Protein AF-A0A3M1EBF4-F1 (afdb_monomer)

pLDDT: mean 74.9, std 10.76, range [46.5, 85.69]

Radius of gyration: 13.19 Å; Cα contacts (8 Å, |Δi|>4): 29; chains: 1; bounding box: 40×20×25 Å

Foldseek 3Di:
DDCVLLVVLLVCLLVPVVSVCCCVVPVPVVCVVRVDDPVSVVVSVVDDPVNSPVVSVVVVVVVVVVVPD

Secondary structure (DSSP, 8-state):
--THHHHHHHHHHHH-HHHHHHHHH-HHHHHHHTT--HHHHHHHHHS-HHHHHHHHHHHHHHHHHHT--

Mean predicted aligned error: 7.87 Å

Solvent-accessible surface area (backbone atoms only — not comparable to full-atom values): 4034 Å² total; per-residue (Å²): 136,72,72,59,60,54,53,50,52,50,54,41,35,42,75,31,66,70,51,30,52,44,43,72,74,40,42,68,64,52,42,67,77,62,78,58,52,72,69,50,50,50,52,58,68,69,54,47,74,65,57,42,50,53,52,30,58,58,47,51,61,50,56,62,57,70,72,70,124

Nearest PDB structures (foldseek):
  8j56-assembly1_D  TM=4.549E-01  e=9.316E+00  Cupriavidus necator
  1g8e-assembly1_A  TM=4.263E-01  e=7.732E+00  Escherichia coli

Sequence (69 aa):
MSEEHVALIIGRAVTDSKFREKLFANPEAVFGEYDLTEEEKDALRKIKQEDLEEFWRKLDKRITKSKMW

Structure (mmCIF, N/CA/C/O backbone):
data_AF-A0A3M1EBF4-F1
#
_entry.id   AF-A0A3M1EBF4-F1
#
loop_
_atom_site.group_PDB
_atom_site.id
_atom_site.type_symbol
_atom_site.label_atom_id
_atom_site.label_alt_id
_atom_site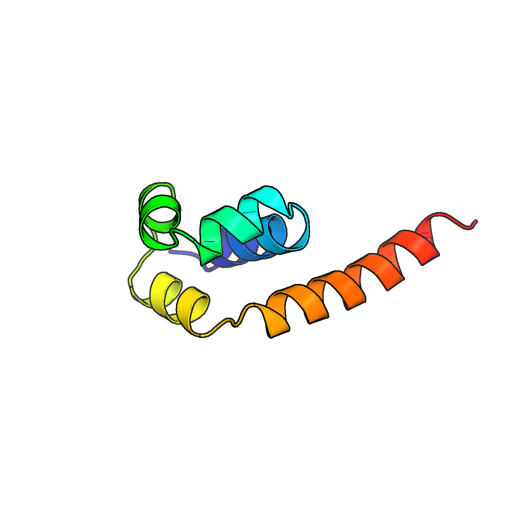.label_comp_id
_atom_site.label_asym_id
_atom_site.label_entity_id
_atom_site.label_seq_id
_atom_site.pdbx_PDB_ins_code
_atom_site.Cartn_x
_atom_site.Cartn_y
_atom_site.Cartn_z
_atom_site.occupancy
_atom_site.B_iso_or_equiv
_atom_site.auth_seq_id
_atom_site.auth_comp_id
_atom_site.auth_asym_id
_atom_site.auth_atom_id
_atom_site.pdbx_PDB_model_num
ATOM 1 N N . MET A 1 1 ? -10.827 -1.999 11.280 1.00 49.69 1 MET A N 1
ATOM 2 C CA . MET A 1 1 ? -10.128 -2.959 10.402 1.00 49.69 1 MET A CA 1
ATOM 3 C C . MET A 1 1 ? -8.726 -2.420 10.237 1.00 49.69 1 MET A C 1
ATOM 5 O O . MET A 1 1 ? -8.589 -1.222 10.039 1.00 49.69 1 MET A O 1
ATOM 9 N N . SER A 1 2 ? -7.737 -3.247 10.558 1.00 55.03 2 SER A N 1
ATOM 10 C CA . SER A 1 2 ? -6.426 -2.815 11.041 1.00 55.03 2 SER A CA 1
ATOM 11 C C . SER A 1 2 ? -5.510 -2.271 9.947 1.00 55.03 2 SER A C 1
ATOM 13 O O . SER A 1 2 ? -5.443 -2.834 8.861 1.00 55.03 2 SER A O 1
ATOM 15 N N . GLU A 1 3 ? -4.676 -1.297 10.314 1.00 65.25 3 GLU A N 1
ATOM 16 C CA . GLU A 1 3 ? -3.542 -0.724 9.558 1.00 65.25 3 GLU A CA 1
ATOM 17 C C . GLU A 1 3 ? -2.486 -1.765 9.096 1.00 65.25 3 GLU A C 1
ATOM 19 O O . GLU A 1 3 ? -1.463 -1.435 8.493 1.00 65.25 3 GLU A O 1
ATOM 24 N N . GLU A 1 4 ? -2.725 -3.043 9.388 1.00 75.12 4 GLU A N 1
ATOM 25 C CA . GLU A 1 4 ? -1.879 -4.193 9.094 1.00 75.12 4 GLU A CA 1
ATOM 26 C C . GLU A 1 4 ? -1.744 -4.437 7.586 1.00 75.12 4 GLU A C 1
ATOM 28 O O . GLU A 1 4 ? -0.639 -4.726 7.127 1.00 75.12 4 GLU A O 1
ATOM 33 N N . HIS A 1 5 ? -2.811 -4.271 6.791 1.00 79.88 5 HIS A N 1
ATOM 34 C CA . HIS A 1 5 ? -2.723 -4.437 5.333 1.00 79.88 5 HIS A CA 1
ATOM 35 C C . HIS A 1 5 ? -1.873 -3.342 4.691 1.00 79.88 5 HIS A C 1
ATOM 37 O O . HIS A 1 5 ? -0.999 -3.641 3.877 1.00 79.88 5 HIS A O 1
ATOM 43 N N . VAL A 1 6 ? -2.058 -2.087 5.110 1.00 80.31 6 VAL A N 1
ATOM 44 C CA . VAL A 1 6 ? -1.228 -0.955 4.673 1.00 80.31 6 VAL A CA 1
ATOM 45 C C . VAL A 1 6 ? 0.238 -1.202 5.011 1.00 80.31 6 VAL A C 1
ATOM 47 O O . VAL A 1 6 ? 1.092 -1.123 4.127 1.00 80.31 6 VAL A O 1
ATOM 50 N N . ALA A 1 7 ? 0.542 -1.577 6.256 1.00 80.69 7 ALA A N 1
ATOM 51 C CA . ALA A 1 7 ? 1.907 -1.883 6.677 1.00 80.69 7 ALA A CA 1
ATOM 52 C C . ALA A 1 7 ? 2.526 -3.045 5.876 1.00 80.69 7 ALA A C 1
ATOM 54 O O . ALA A 1 7 ? 3.707 -2.994 5.524 1.00 80.69 7 ALA A O 1
ATOM 55 N N . LEU A 1 8 ? 1.734 -4.069 5.541 1.00 83.31 8 LEU A N 1
ATOM 56 C CA . LEU A 1 8 ? 2.173 -5.226 4.760 1.00 83.31 8 LEU A CA 1
ATOM 57 C C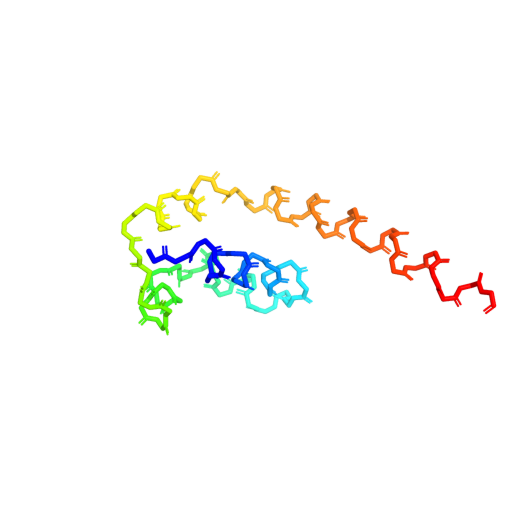 . LEU A 1 8 ? 2.452 -4.854 3.297 1.00 83.31 8 LEU A C 1
ATOM 59 O O . LEU A 1 8 ? 3.489 -5.242 2.757 1.00 83.31 8 LEU A O 1
ATOM 63 N N . ILE A 1 9 ? 1.583 -4.051 2.676 1.00 83.38 9 ILE A N 1
ATOM 64 C CA . ILE A 1 9 ? 1.757 -3.536 1.310 1.00 83.38 9 ILE A CA 1
ATOM 65 C C . ILE A 1 9 ? 2.985 -2.631 1.232 1.00 83.38 9 ILE A C 1
ATOM 67 O O . ILE A 1 9 ? 3.803 -2.803 0.332 1.00 83.38 9 ILE A O 1
ATOM 71 N N . ILE A 1 10 ? 3.159 -1.713 2.188 1.00 81.44 10 ILE A N 1
ATOM 72 C CA . ILE A 1 10 ? 4.333 -0.833 2.276 1.00 81.44 10 ILE A CA 1
ATOM 73 C C . ILE A 1 10 ? 5.596 -1.673 2.457 1.00 81.44 10 ILE A C 1
ATOM 75 O O . ILE A 1 10 ? 6.536 -1.538 1.680 1.00 81.44 10 ILE A O 1
ATOM 79 N N . GLY A 1 11 ? 5.623 -2.585 3.433 1.00 81.50 11 GLY A N 1
ATOM 80 C CA . GLY A 1 11 ? 6.779 -3.448 3.684 1.00 81.50 11 GLY A CA 1
ATOM 81 C C . GLY A 1 11 ? 7.157 -4.289 2.463 1.00 81.50 11 GLY A C 1
ATOM 82 O O . GLY A 1 11 ? 8.341 -4.437 2.145 1.00 81.50 11 GLY A O 1
ATOM 83 N N . ARG A 1 12 ? 6.157 -4.782 1.725 1.00 84.75 12 ARG A N 1
ATOM 84 C CA . ARG A 1 12 ? 6.367 -5.528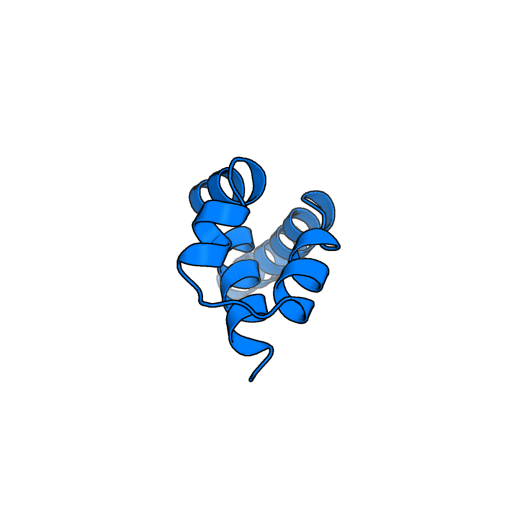 0.484 1.00 84.75 12 ARG A CA 1
ATOM 85 C C . ARG A 1 12 ? 6.814 -4.634 -0.667 1.00 84.75 12 ARG A C 1
ATOM 87 O O . ARG A 1 12 ? 7.748 -5.003 -1.357 1.00 84.75 12 ARG A O 1
ATOM 94 N N . ALA A 1 13 ? 6.252 -3.442 -0.833 1.00 84.06 13 ALA A N 1
ATOM 95 C CA . ALA A 1 13 ? 6.704 -2.466 -1.830 1.00 84.06 13 ALA A CA 1
ATOM 96 C C . ALA A 1 13 ? 8.125 -1.956 -1.563 1.00 84.06 13 ALA A C 1
ATOM 98 O O . ALA A 1 13 ? 8.845 -1.592 -2.485 1.00 84.06 13 ALA A O 1
ATOM 99 N N . VAL A 1 14 ? 8.550 -1.940 -0.305 1.00 79.19 14 VAL A N 1
ATOM 100 C CA . VAL A 1 14 ? 9.905 -1.550 0.087 1.00 79.19 14 VAL A CA 1
ATOM 101 C C . VAL A 1 14 ? 10.910 -2.672 -0.185 1.00 79.19 14 VAL A C 1
ATOM 103 O O . VAL A 1 14 ? 12.038 -2.398 -0.570 1.00 79.19 14 VAL A O 1
ATOM 106 N N . THR A 1 15 ? 10.528 -3.935 0.007 1.00 80.81 15 THR A N 1
ATOM 107 C CA . THR A 1 15 ? 11.437 -5.091 -0.147 1.00 80.81 15 THR A CA 1
ATOM 108 C C . THR A 1 15 ? 11.401 -5.735 -1.532 1.00 80.81 15 THR A C 1
ATOM 110 O O . THR A 1 15 ? 12.378 -6.360 -1.941 1.00 80.81 15 THR A O 1
ATOM 113 N N . ASP A 1 16 ? 10.302 -5.573 -2.263 1.00 82.56 16 ASP A N 1
ATOM 114 C CA . ASP A 1 16 ? 10.050 -6.174 -3.567 1.00 82.56 16 ASP A CA 1
ATOM 115 C C . ASP A 1 16 ? 9.901 -5.071 -4.621 1.00 82.56 16 ASP A C 1
ATOM 117 O O . ASP A 1 16 ? 8.848 -4.447 -4.782 1.00 82.56 16 ASP A O 1
ATOM 121 N N . SER A 1 17 ? 10.985 -4.826 -5.361 1.00 79.25 17 SER A N 1
ATOM 122 C CA . SER A 1 17 ? 11.026 -3.785 -6.393 1.00 79.25 17 SER A CA 1
ATOM 123 C C . SER A 1 17 ? 9.975 -3.995 -7.487 1.00 79.25 17 SER A C 1
ATOM 125 O O . SER A 1 17 ? 9.428 -3.020 -7.992 1.00 79.25 17 SER A O 1
ATOM 127 N N . LYS A 1 18 ? 9.623 -5.248 -7.814 1.00 83.06 18 LYS A N 1
ATOM 128 C CA . LYS A 1 18 ? 8.594 -5.546 -8.826 1.00 83.06 18 LYS A CA 1
ATOM 129 C C . LYS A 1 18 ? 7.200 -5.214 -8.309 1.00 83.06 18 LYS A C 1
ATOM 131 O O . LYS A 1 18 ? 6.357 -4.722 -9.059 1.00 83.06 18 LYS A O 1
ATOM 136 N N . PHE A 1 19 ? 6.947 -5.494 -7.031 1.00 84.81 19 PHE A N 1
ATOM 137 C CA . PHE A 1 19 ? 5.706 -5.104 -6.373 1.00 84.81 19 PHE A CA 1
ATOM 138 C C . PHE A 1 19 ? 5.590 -3.584 -6.286 1.00 84.81 19 PHE A C 1
ATOM 140 O O . PHE A 1 19 ? 4.526 -3.049 -6.575 1.00 84.81 19 PHE A O 1
ATOM 147 N N . ARG A 1 20 ? 6.687 -2.884 -5.977 1.00 83.19 20 ARG A N 1
ATOM 148 C CA . ARG A 1 20 ? 6.746 -1.418 -6.003 1.00 83.19 20 ARG A CA 1
ATOM 149 C C . ARG A 1 20 ? 6.342 -0.863 -7.361 1.00 83.19 20 ARG A C 1
ATOM 151 O O . ARG A 1 20 ? 5.445 -0.033 -7.432 1.00 83.19 20 ARG A O 1
ATOM 158 N N . GLU A 1 21 ? 6.960 -1.347 -8.435 1.00 82.75 21 GLU A N 1
ATOM 159 C CA . GLU A 1 21 ? 6.628 -0.918 -9.796 1.00 82.75 21 GLU A CA 1
ATOM 160 C C . GLU A 1 21 ? 5.155 -1.174 -10.125 1.00 82.75 21 GLU A C 1
ATOM 162 O O . GLU A 1 21 ? 4.499 -0.292 -10.667 1.00 82.75 21 GLU A O 1
ATOM 167 N N . LYS A 1 22 ? 4.597 -2.326 -9.731 1.00 83.88 22 LYS A N 1
ATOM 168 C CA . LYS A 1 22 ? 3.161 -2.610 -9.885 1.00 83.88 22 LYS A CA 1
ATOM 169 C C . LYS A 1 22 ? 2.268 -1.699 -9.046 1.00 83.88 22 LYS A C 1
ATOM 171 O O . LYS A 1 22 ? 1.237 -1.270 -9.547 1.00 83.88 22 LYS A O 1
ATOM 176 N N . LEU A 1 23 ? 2.651 -1.397 -7.809 1.00 83.62 23 LEU A N 1
ATOM 177 C CA . LEU A 1 23 ? 1.911 -0.504 -6.919 1.00 83.62 23 LEU A CA 1
ATOM 178 C C . LEU A 1 23 ? 1.864 0.919 -7.492 1.00 83.62 23 LEU A C 1
ATOM 180 O O . LEU A 1 23 ? 0.823 1.556 -7.438 1.00 83.62 23 LEU A O 1
ATOM 184 N N . PHE A 1 24 ? 2.963 1.406 -8.077 1.00 80.12 24 PHE A N 1
ATOM 185 C CA . PHE A 1 24 ? 3.003 2.733 -8.703 1.00 80.12 24 PHE A CA 1
ATOM 186 C C . PHE A 1 24 ? 2.384 2.766 -10.098 1.00 80.12 24 PHE A C 1
ATOM 188 O O . PHE A 1 24 ? 1.752 3.756 -10.457 1.00 80.12 24 PHE A O 1
ATOM 195 N N . ALA A 1 25 ? 2.546 1.702 -10.884 1.00 85.69 25 ALA A N 1
ATOM 196 C CA . ALA A 1 25 ? 1.964 1.614 -12.218 1.00 85.69 25 ALA A CA 1
ATOM 197 C C . ALA A 1 25 ? 0.454 1.355 -12.175 1.00 85.69 25 ALA A C 1
ATOM 199 O O . ALA A 1 25 ? -0.264 1.820 -13.056 1.00 85.69 25 ALA A O 1
ATOM 200 N N . ASN A 1 26 ? -0.026 0.590 -11.190 1.00 83.56 26 ASN A N 1
ATOM 201 C CA . ASN A 1 26 ? -1.424 0.185 -11.097 1.00 83.56 26 ASN A CA 1
ATOM 202 C C . ASN A 1 26 ? -1.894 -0.013 -9.636 1.00 83.56 26 ASN A C 1
ATOM 204 O O . ASN A 1 26 ? -2.207 -1.134 -9.218 1.00 83.56 26 ASN A O 1
ATOM 208 N N . PRO A 1 27 ? -1.960 1.072 -8.843 1.00 78.25 27 PRO A N 1
ATOM 209 C CA . PRO A 1 27 ? -2.318 1.009 -7.425 1.00 78.25 27 PRO A CA 1
ATOM 210 C C . PRO A 1 27 ? -3.721 0.443 -7.194 1.00 78.25 27 PRO A C 1
ATOM 212 O O . PRO A 1 27 ? -3.907 -0.351 -6.280 1.00 78.25 27 PRO A O 1
ATOM 215 N N . GLU A 1 28 ? -4.698 0.774 -8.043 1.00 80.31 28 GLU A N 1
ATOM 216 C CA . GLU A 1 28 ? -6.080 0.286 -7.905 1.00 80.31 28 GLU A CA 1
ATOM 217 C C . GLU A 1 28 ? -6.193 -1.235 -8.040 1.00 80.31 28 GLU A C 1
ATOM 219 O O . GLU A 1 28 ? -6.96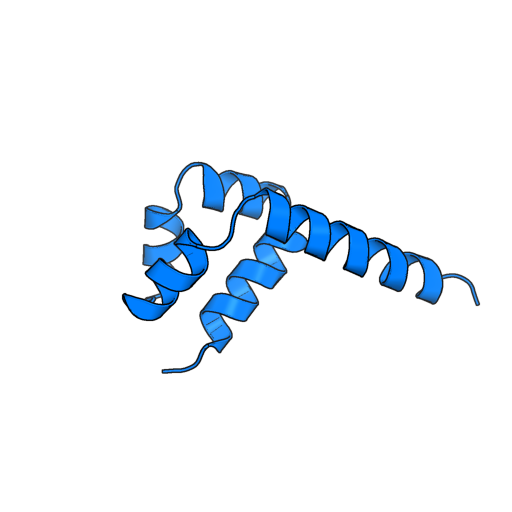0 -1.856 -7.306 1.00 80.31 28 GLU A O 1
ATOM 224 N N . ALA A 1 29 ? -5.398 -1.846 -8.925 1.00 81.81 29 ALA A N 1
ATOM 225 C CA . ALA A 1 29 ? -5.366 -3.298 -9.078 1.00 81.81 29 ALA A CA 1
ATOM 226 C C . ALA A 1 29 ? -4.840 -3.975 -7.806 1.00 81.81 29 ALA A C 1
ATOM 228 O O . ALA A 1 29 ? -5.421 -4.951 -7.344 1.00 81.81 29 ALA A O 1
ATOM 229 N N . VAL A 1 30 ? -3.789 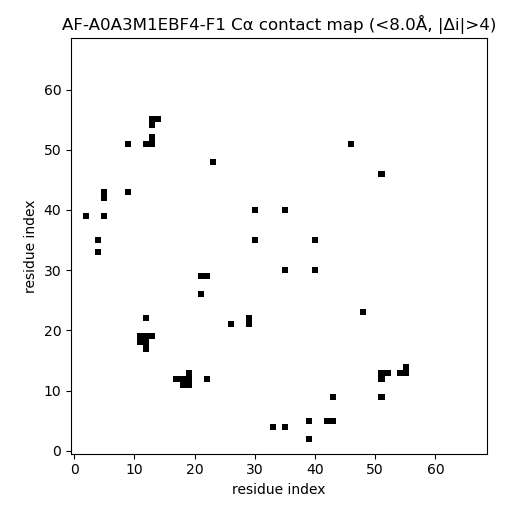-3.410 -7.204 1.00 80.69 30 VAL A N 1
ATOM 230 C CA . VAL A 1 30 ? -3.241 -3.910 -5.937 1.00 80.69 30 VAL A CA 1
ATOM 231 C C . VAL A 1 30 ? -4.234 -3.680 -4.800 1.00 80.69 30 VAL A C 1
ATOM 233 O O . VAL A 1 30 ? -4.485 -4.583 -4.014 1.00 80.69 30 VAL A O 1
ATOM 236 N N . PHE A 1 31 ? -4.863 -2.508 -4.722 1.00 81.31 31 PHE A N 1
ATOM 237 C CA . PHE A 1 31 ? -5.849 -2.217 -3.681 1.00 81.31 31 PHE A CA 1
ATOM 238 C C . PHE A 1 31 ? -7.078 -3.129 -3.761 1.00 81.31 31 PHE A C 1
ATOM 240 O O . PHE A 1 31 ? -7.662 -3.446 -2.726 1.00 81.31 31 PHE A O 1
ATOM 247 N N . GLY A 1 32 ? -7.446 -3.566 -4.969 1.00 75.56 32 GLY A N 1
ATOM 248 C CA . GLY A 1 32 ? -8.501 -4.552 -5.197 1.00 75.56 32 GLY A CA 1
ATOM 249 C C . GLY A 1 32 ? -8.147 -5.965 -4.724 1.00 75.56 32 GLY A C 1
ATOM 250 O O . GLY A 1 32 ? -9.050 -6.717 -4.374 1.00 75.56 32 GLY A O 1
ATOM 251 N N . GLU A 1 33 ? -6.861 -6.325 -4.657 1.00 79.75 33 GLU A N 1
ATOM 252 C CA . GLU A 1 33 ? -6.418 -7.617 -4.103 1.00 79.75 33 GLU A CA 1
ATOM 253 C C . GLU A 1 33 ? -6.437 -7.653 -2.564 1.00 79.75 33 GLU A C 1
ATOM 255 O O . GLU A 1 33 ? -6.459 -8.737 -1.985 1.00 79.75 33 GLU A O 1
ATOM 260 N N . TYR A 1 34 ? -6.433 -6.492 -1.898 1.00 73.56 34 TYR A N 1
ATOM 261 C CA . TYR A 1 34 ? -6.247 -6.380 -0.443 1.00 73.56 34 TYR A CA 1
ATOM 262 C C . TYR A 1 34 ? -7.463 -5.840 0.334 1.00 73.56 34 TYR A C 1
ATOM 264 O O . TYR A 1 34 ? -7.312 -5.525 1.509 1.00 73.56 34 TYR A O 1
ATOM 272 N N . ASP A 1 35 ? -8.647 -5.744 -0.287 1.00 76.75 35 ASP A N 1
ATOM 273 C CA . ASP A 1 35 ? -9.901 -5.229 0.313 1.00 76.75 35 ASP A CA 1
ATOM 274 C C . ASP A 1 35 ? -9.682 -4.017 1.242 1.00 76.75 35 ASP A C 1
ATOM 276 O O . ASP A 1 35 ? -10.104 -3.973 2.397 1.00 76.75 35 ASP A O 1
ATOM 280 N N . LEU A 1 36 ? -8.927 -3.037 0.739 1.00 80.44 36 LEU A N 1
ATOM 281 C CA . LEU A 1 36 ? -8.544 -1.866 1.520 1.00 80.44 36 LEU A CA 1
ATOM 282 C C . LEU A 1 36 ? -9.720 -0.905 1.675 1.00 80.44 36 LEU A C 1
ATOM 284 O O . LEU A 1 36 ? -10.424 -0.587 0.706 1.00 80.44 36 LEU A O 1
ATOM 288 N N . THR A 1 37 ? -9.859 -0.355 2.875 1.00 84.25 37 THR A N 1
ATOM 289 C CA . THR A 1 37 ? -10.784 0.746 3.155 1.00 84.25 37 THR A CA 1
ATOM 290 C C . THR A 1 37 ? -10.327 2.043 2.478 1.00 84.25 37 THR A C 1
ATOM 292 O O . THR A 1 37 ? -9.174 2.191 2.065 1.00 84.25 37 THR A O 1
ATOM 295 N N . GLU A 1 38 ? -11.229 3.017 2.334 1.00 82.38 38 GLU A N 1
ATOM 296 C CA . GLU A 1 38 ? -10.877 4.308 1.722 1.00 82.38 38 GLU A CA 1
ATOM 297 C C . GLU A 1 38 ? -9.783 5.052 2.500 1.00 82.38 38 GLU A C 1
ATOM 299 O O . GLU A 1 38 ? -8.923 5.684 1.890 1.00 82.38 38 GLU A O 1
ATOM 304 N N . GLU A 1 39 ? -9.761 4.911 3.827 1.00 81.75 39 GLU A N 1
ATOM 305 C CA . GLU A 1 39 ? -8.724 5.481 4.695 1.00 81.75 39 GLU A CA 1
ATOM 306 C C . GLU A 1 39 ? -7.341 4.886 4.393 1.00 81.75 39 GLU A C 1
ATOM 308 O O . GLU A 1 39 ? -6.349 5.607 4.292 1.00 81.75 39 GLU A O 1
ATOM 313 N N . GLU A 1 40 ? -7.274 3.573 4.172 1.00 81.06 40 GLU A N 1
ATOM 314 C CA . GLU A 1 40 ? -6.040 2.870 3.815 1.00 81.06 40 GLU A CA 1
ATOM 315 C C . GLU A 1 40 ? -5.553 3.238 2.411 1.00 81.06 40 GLU A C 1
ATOM 317 O O . GLU A 1 40 ? -4.354 3.434 2.191 1.00 81.06 40 GLU A O 1
ATOM 322 N N . LYS A 1 41 ? -6.481 3.387 1.458 1.00 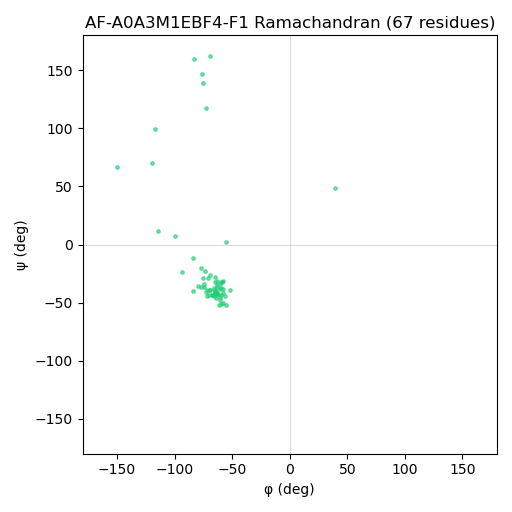82.06 41 LYS A N 1
ATOM 323 C CA . LYS A 1 41 ? -6.160 3.864 0.107 1.00 82.06 41 LYS A CA 1
ATOM 324 C C . LYS A 1 41 ? -5.637 5.296 0.141 1.00 82.06 41 LYS A C 1
ATOM 326 O O . LYS A 1 41 ? -4.656 5.583 -0.540 1.00 82.06 41 LYS A O 1
ATOM 331 N N . ASP A 1 42 ? -6.241 6.182 0.934 1.00 82.50 42 ASP A N 1
ATOM 332 C CA . ASP A 1 42 ? -5.769 7.561 1.100 1.00 82.50 42 ASP A CA 1
ATOM 333 C C . ASP A 1 42 ? -4.373 7.605 1.738 1.00 82.50 42 ASP A C 1
ATOM 335 O O . ASP A 1 42 ? -3.492 8.318 1.251 1.00 82.50 42 ASP A O 1
ATOM 339 N N . ALA A 1 43 ? -4.126 6.773 2.755 1.00 80.56 43 ALA A N 1
ATOM 340 C CA . ALA A 1 43 ? -2.811 6.632 3.376 1.00 80.56 43 ALA A CA 1
ATOM 341 C C . ALA A 1 43 ? -1.748 6.152 2.372 1.00 80.56 43 ALA A C 1
ATOM 343 O O . ALA A 1 43 ? -0.690 6.770 2.255 1.00 80.56 43 ALA A O 1
ATOM 344 N N . LEU A 1 44 ? -2.039 5.108 1.588 1.00 79.06 44 LEU A N 1
ATOM 345 C CA . LEU A 1 44 ? -1.132 4.605 0.548 1.00 79.06 44 LEU A CA 1
ATOM 346 C C . LEU A 1 44 ? -0.919 5.618 -0.583 1.00 79.06 44 LEU A C 1
ATOM 348 O O . LEU A 1 44 ? 0.172 5.686 -1.139 1.00 79.06 44 LEU A O 1
ATOM 352 N N . ARG A 1 45 ? -1.929 6.432 -0.908 1.00 79.00 45 ARG A N 1
ATOM 353 C CA . ARG A 1 45 ? -1.847 7.474 -1.943 1.00 79.00 45 ARG A CA 1
ATOM 354 C C . ARG A 1 45 ? -1.061 8.702 -1.485 1.00 79.00 45 ARG A C 1
ATOM 356 O O . ARG A 1 45 ? -0.454 9.381 -2.312 1.00 79.00 45 ARG A O 1
ATOM 363 N N . LYS A 1 46 ? -1.063 8.987 -0.179 1.00 81.50 46 LYS A N 1
ATOM 364 C CA . LYS A 1 46 ? -0.212 10.012 0.445 1.00 81.50 46 LYS A CA 1
ATOM 365 C C . LYS A 1 46 ? 1.256 9.602 0.488 1.00 81.50 46 LYS A C 1
ATOM 367 O O . LYS A 1 46 ? 2.118 10.477 0.452 1.00 81.50 46 LYS A O 1
ATOM 372 N N . ILE A 1 47 ? 1.538 8.301 0.545 1.00 76.38 47 ILE A N 1
ATOM 373 C CA . ILE A 1 47 ? 2.903 7.780 0.513 1.00 76.38 47 ILE A CA 1
ATOM 374 C C . ILE A 1 47 ? 3.465 7.924 -0.899 1.00 76.38 47 ILE A C 1
ATOM 376 O O . ILE A 1 47 ? 2.972 7.334 -1.862 1.00 76.38 47 ILE A O 1
ATOM 380 N N . LYS A 1 48 ? 4.535 8.709 -1.028 1.00 75.62 48 LYS A N 1
ATOM 381 C CA . LYS A 1 48 ? 5.238 8.862 -2.299 1.00 75.62 48 LYS A CA 1
ATOM 382 C C . LYS A 1 48 ? 6.234 7.732 -2.511 1.00 75.62 48 LYS A C 1
ATOM 384 O O . LYS A 1 48 ? 6.717 7.089 -1.581 1.00 75.62 48 LYS A O 1
ATOM 389 N N . GLN A 1 49 ? 6.603 7.544 -3.775 1.00 71.50 49 GLN A N 1
ATOM 390 C CA . GLN A 1 49 ? 7.696 6.659 -4.162 1.00 71.50 49 GLN A CA 1
ATOM 391 C C . GLN A 1 49 ? 8.978 6.984 -3.385 1.00 71.50 49 GLN A C 1
ATOM 393 O O . GLN A 1 49 ? 9.658 6.064 -2.936 1.00 71.50 49 GLN A O 1
ATOM 398 N N . GLU A 1 50 ? 9.249 8.268 -3.166 1.00 73.88 50 GLU A N 1
ATOM 399 C CA . GLU A 1 50 ? 10.391 8.782 -2.409 1.00 73.88 50 GLU A CA 1
ATOM 400 C C . GLU A 1 50 ? 10.399 8.295 -0.948 1.00 73.88 50 GLU A C 1
ATOM 402 O O . GLU A 1 50 ? 11.425 7.793 -0.490 1.00 73.88 50 GLU A O 1
ATOM 407 N N . ASP A 1 51 ? 9.256 8.334 -0.249 1.00 79.62 51 ASP A N 1
ATOM 408 C CA . ASP A 1 51 ? 9.119 7.833 1.128 1.00 79.62 51 ASP A CA 1
ATOM 409 C C . ASP A 1 51 ? 9.445 6.337 1.231 1.00 79.62 51 ASP A C 1
ATOM 411 O O . ASP A 1 51 ? 10.174 5.914 2.129 1.00 79.62 51 ASP A O 1
ATOM 415 N N . LEU A 1 52 ? 8.957 5.523 0.287 1.00 76.44 52 LEU A N 1
ATOM 416 C CA . LEU A 1 52 ? 9.255 4.085 0.257 1.00 76.44 52 LEU A CA 1
ATOM 417 C C . LEU A 1 52 ? 10.739 3.815 -0.013 1.00 76.44 52 LEU A C 1
ATOM 419 O O . LEU A 1 52 ? 11.317 2.890 0.557 1.00 76.44 52 LEU A O 1
ATOM 423 N N . GLU A 1 53 ? 11.369 4.616 -0.872 1.00 75.06 53 GLU A N 1
ATOM 424 C CA . GLU A 1 53 ? 12.793 4.482 -1.184 1.00 75.06 53 GLU A CA 1
ATOM 425 C C . GLU A 1 53 ? 13.678 4.879 -0.002 1.00 75.06 53 GLU A C 1
ATOM 427 O O . GLU A 1 53 ? 14.671 4.209 0.291 1.00 75.06 53 GLU A O 1
ATOM 432 N N . GLU A 1 54 ? 13.299 5.935 0.719 1.00 78.50 54 GLU A N 1
ATOM 433 C CA . GLU A 1 54 ? 13.970 6.341 1.949 1.00 78.50 54 GLU A CA 1
ATOM 434 C C . GLU A 1 54 ? 13.824 5.265 3.035 1.00 78.50 54 GLU A C 1
ATOM 436 O O . GLU A 1 54 ? 14.807 4.901 3.694 1.00 78.50 54 GLU A O 1
ATOM 441 N N . PHE A 1 55 ? 12.626 4.686 3.170 1.00 77.06 55 PHE A N 1
ATOM 442 C CA . PHE A 1 55 ? 12.361 3.584 4.093 1.00 77.06 55 PHE A CA 1
ATOM 443 C C . PHE A 1 55 ? 13.195 2.341 3.748 1.00 77.06 55 PHE A C 1
ATOM 445 O O . PHE A 1 55 ? 13.810 1.744 4.638 1.00 77.06 55 PHE A O 1
ATOM 452 N N . TRP A 1 56 ? 13.299 2.000 2.457 1.00 71.88 56 TRP A N 1
ATOM 453 C CA . TRP A 1 56 ? 14.171 0.931 1.964 1.00 71.88 56 TRP A CA 1
ATOM 454 C C . TRP A 1 56 ? 15.633 1.203 2.294 1.00 71.88 56 TRP A C 1
ATOM 456 O O . TRP A 1 56 ? 16.295 0.371 2.907 1.00 71.88 56 TRP A O 1
ATOM 466 N N . ARG A 1 57 ? 16.135 2.396 1.968 1.00 72.31 57 ARG A N 1
ATOM 467 C CA . ARG A 1 57 ? 17.528 2.790 2.215 1.00 72.31 57 ARG A CA 1
ATOM 468 C C . ARG A 1 57 ? 17.886 2.739 3.703 1.00 72.31 57 ARG A C 1
ATOM 470 O O . ARG A 1 57 ? 19.026 2.438 4.069 1.00 72.31 57 ARG A O 1
ATOM 477 N N . LYS A 1 58 ? 16.919 3.024 4.579 1.00 73.31 58 LYS A N 1
ATOM 478 C CA . LYS A 1 58 ? 17.056 2.924 6.038 1.00 73.31 58 LYS A CA 1
ATOM 479 C C . LYS A 1 58 ? 17.039 1.469 6.529 1.00 73.31 58 LYS A C 1
ATOM 481 O O . LYS A 1 58 ? 17.783 1.146 7.459 1.00 73.31 58 LYS A O 1
ATOM 486 N N . LEU A 1 59 ? 16.239 0.598 5.910 1.00 68.69 59 LEU A N 1
ATOM 487 C CA . LEU A 1 59 ? 16.209 -0.844 6.189 1.00 68.69 59 LEU A CA 1
ATOM 488 C C . LEU A 1 59 ? 17.457 -1.569 5.667 1.00 68.69 59 LEU A C 1
ATOM 490 O O . LEU A 1 59 ? 18.061 -2.331 6.420 1.00 68.69 59 LEU A O 1
ATOM 494 N N . ASP A 1 60 ? 17.899 -1.280 4.444 1.00 64.81 60 ASP A N 1
ATOM 495 C CA . ASP A 1 60 ? 19.102 -1.845 3.820 1.00 64.81 60 ASP A CA 1
ATOM 496 C C . ASP A 1 60 ? 20.354 -1.592 4.677 1.00 64.81 60 ASP A C 1
ATOM 498 O O . ASP A 1 60 ? 21.100 -2.517 5.011 1.00 64.81 60 ASP A O 1
ATOM 502 N N . LYS A 1 61 ? 20.507 -0.361 5.189 1.00 60.53 61 LYS A N 1
ATOM 503 C CA . LYS A 1 61 ? 21.575 -0.018 6.141 1.00 60.53 61 LYS A CA 1
ATOM 504 C C . LYS A 1 61 ? 21.551 -0.856 7.424 1.00 60.53 61 LYS A C 1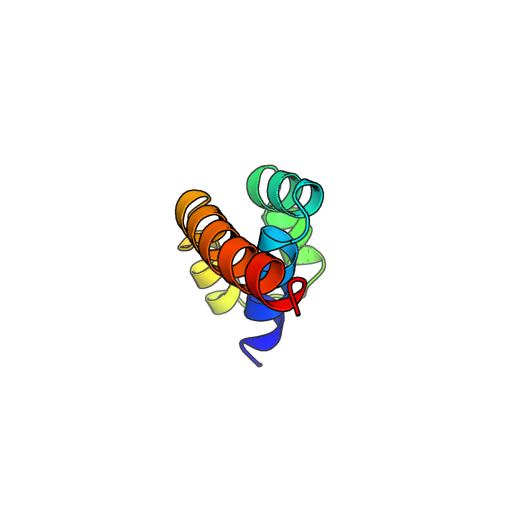
ATOM 506 O O . LYS A 1 61 ? 22.611 -1.069 8.012 1.00 60.53 61 LYS A O 1
ATOM 511 N N . ARG A 1 62 ? 20.381 -1.307 7.896 1.00 56.81 62 ARG A N 1
ATOM 512 C CA . ARG A 1 62 ? 20.255 -2.143 9.108 1.00 56.81 62 ARG A CA 1
ATOM 513 C C . ARG A 1 62 ? 20.487 -3.622 8.817 1.00 56.81 62 ARG A C 1
ATOM 515 O O . ARG A 1 62 ? 21.158 -4.276 9.611 1.00 56.81 62 ARG A O 1
ATOM 522 N N . ILE A 1 63 ? 19.981 -4.133 7.696 1.00 57.59 63 ILE A N 1
ATOM 523 C CA . ILE A 1 63 ? 20.160 -5.538 7.298 1.00 57.59 63 ILE A CA 1
ATOM 524 C C . ILE A 1 63 ? 21.636 -5.815 6.994 1.00 57.59 63 ILE A C 1
ATOM 526 O O . ILE A 1 63 ? 22.198 -6.785 7.503 1.00 57.59 63 ILE A O 1
ATOM 530 N N . THR A 1 64 ? 22.299 -4.914 6.264 1.00 53.47 64 THR A N 1
ATOM 531 C CA . THR A 1 64 ? 23.723 -5.046 5.922 1.00 53.47 64 THR A CA 1
ATOM 532 C C . THR A 1 64 ? 24.622 -5.018 7.161 1.00 53.47 64 THR A C 1
ATOM 534 O O . THR A 1 64 ? 25.593 -5.767 7.234 1.00 53.47 64 THR A O 1
ATOM 537 N N . LYS A 1 65 ? 24.273 -4.235 8.194 1.00 53.31 65 LYS A N 1
ATOM 538 C CA . LYS A 1 65 ? 25.046 -4.197 9.449 1.00 53.31 65 LYS A CA 1
ATOM 539 C C . LYS A 1 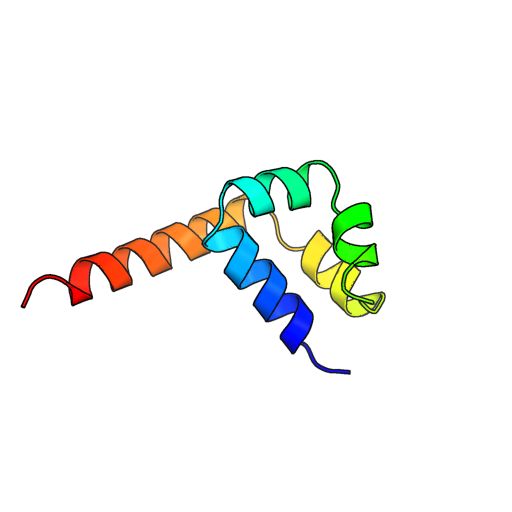65 ? 24.864 -5.440 10.325 1.00 53.31 65 LYS A C 1
ATOM 541 O O . LYS A 1 65 ? 25.729 -5.719 11.144 1.00 53.31 65 LYS A O 1
ATOM 546 N N . SER A 1 66 ? 23.764 -6.176 10.166 1.00 47.84 66 SER A N 1
ATOM 547 C CA . SER A 1 66 ? 23.471 -7.364 10.979 1.00 47.84 66 SER A CA 1
ATOM 548 C C . SER A 1 66 ? 24.133 -8.644 10.461 1.00 47.84 66 SER A C 1
ATOM 550 O O . SER A 1 66 ? 24.122 -9.644 11.170 1.00 47.84 66 SER A O 1
ATOM 552 N N . LYS A 1 67 ? 24.690 -8.638 9.241 1.00 47.25 67 LYS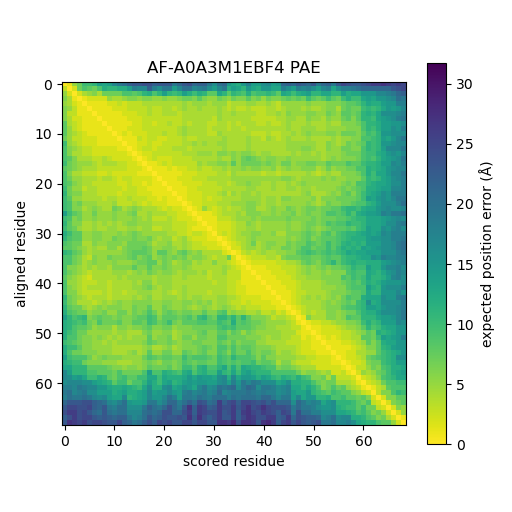 A N 1
ATOM 553 C CA . LYS A 1 67 ? 25.342 -9.808 8.621 1.00 47.25 67 LYS A CA 1
ATOM 554 C C . LYS A 1 67 ? 26.871 -9.786 8.730 1.00 47.25 67 LYS A C 1
ATOM 556 O O . LYS A 1 67 ? 27.550 -10.606 8.123 1.00 47.25 67 LYS A O 1
ATOM 561 N N . MET A 1 68 ? 27.405 -8.832 9.484 1.00 50.16 68 MET A N 1
ATOM 562 C CA . MET A 1 68 ? 28.831 -8.662 9.711 1.00 50.16 68 MET A CA 1
ATOM 563 C C . MET A 1 68 ? 29.093 -8.794 11.209 1.00 50.16 68 MET A C 1
ATOM 565 O O . MET A 1 68 ? 29.340 -7.777 11.838 1.00 50.16 68 MET A O 1
ATOM 569 N N . TRP A 1 69 ? 28.952 -10.006 11.759 1.00 46.50 69 TRP A N 1
ATOM 570 C CA . TRP A 1 69 ? 29.545 -10.527 13.004 1.00 46.50 69 TRP A CA 1
ATOM 571 C C . TRP A 1 69 ? 29.561 -12.054 12.929 1.00 46.50 69 TRP A C 1
ATOM 573 O O . TRP A 1 69 ? 28.573 -12.619 12.403 1.00 46.50 69 TRP A O 1
#